Protein AF-A0A7J3VFV2-F1 (afdb_monomer_lite)

Sequence (130 aa):
MRLDYESQTREFDAVWEQRYQSPFILESWTDNDWSKGRTKYLTFLIKINDQSIKKQITVVQEKLAEYRCIDPFPLDYLHLTVKEIGLFLVEEKTAADDEITRAELGLLIDKAGKIIKQYESFEINLERLN

pLDDT: mean 85.11, std 11.83, range [36.91, 96.56]

Secondary structure (DSSP, 8-state):
-----S---HHHHHHHHGGGSPP---S-TTSSTTTTT---EEEEEEE---HHHHHHHHHHHHHHTTSTT--PPPTTT-EEEEEEEEEEE-SS--S-TTEE-HHHHHHHHHHHHHHHTTSPP-----TTT-

Radius of gyration: 18.9 Å; chains: 1; bounding box: 36×43×43 Å

Foldseek 3Di:
DPPPPPDDDPVNVVVVVCVPDDDDDDPDPCPDPLNVNFDAFDFDKAFDPDPQLLVVVVVVLVVVVVDPPRDDDDSRPDIGTPDGPSAGEDCDDPPDPRYDYPVRVVVVVVVVVVVVVVDDDDDDDDPPRD

Structure (mmCIF, N/CA/C/O backbone):
data_AF-A0A7J3VFV2-F1
#
_entry.id   AF-A0A7J3VFV2-F1
#
loop_
_atom_site.group_PDB
_atom_site.id
_atom_site.type_symbol
_atom_site.label_atom_id
_atom_site.label_alt_id
_atom_site.label_comp_id
_atom_site.label_asym_id
_atom_site.label_entity_id
_atom_site.label_seq_id
_atom_site.pdbx_PDB_ins_code
_atom_site.Cartn_x
_atom_site.Cartn_y
_atom_site.Cartn_z
_atom_site.occupancy
_atom_site.B_iso_or_equiv
_atom_site.auth_seq_id
_atom_site.auth_comp_id
_atom_site.auth_asym_id
_atom_site.auth_atom_id
_atom_site.pdbx_PDB_model_num
ATOM 1 N N . MET A 1 1 ? -12.135 5.656 -21.989 1.00 38.88 1 MET A N 1
ATOM 2 C CA . MET A 1 1 ? -12.210 4.211 -22.284 1.00 38.88 1 MET A CA 1
ATOM 3 C C . MET A 1 1 ? -13.118 3.604 -21.229 1.00 38.88 1 MET A C 1
ATOM 5 O O . MET A 1 1 ? -12.802 3.703 -20.052 1.00 38.88 1 MET A O 1
ATOM 9 N N . ARG A 1 2 ? -14.314 3.158 -21.620 1.00 36.91 2 ARG A N 1
ATOM 10 C CA . ARG A 1 2 ? -15.276 2.535 -20.704 1.00 36.91 2 ARG A CA 1
ATOM 11 C C . ARG A 1 2 ? -14.742 1.122 -20.468 1.00 36.91 2 ARG A C 1
ATOM 13 O O . ARG A 1 2 ? -14.647 0.372 -21.431 1.00 36.91 2 ARG A O 1
ATOM 20 N N . LEU A 1 3 ? -14.265 0.828 -19.260 1.00 41.97 3 LEU A N 1
ATOM 21 C CA . LEU A 1 3 ? -13.880 -0.535 -18.899 1.00 41.97 3 LEU A CA 1
ATOM 22 C C . LEU A 1 3 ? -15.168 -1.358 -18.932 1.00 41.97 3 LEU A C 1
ATOM 24 O O . LEU A 1 3 ? -16.089 -1.094 -18.160 1.00 41.97 3 LEU A O 1
ATOM 28 N N . ASP A 1 4 ? -15.270 -2.246 -19.911 1.00 48.19 4 ASP A N 1
ATOM 29 C CA . ASP A 1 4 ? -16.378 -3.180 -20.031 1.00 48.19 4 ASP A CA 1
ATOM 30 C C . ASP A 1 4 ? -16.141 -4.315 -19.031 1.00 48.19 4 ASP A C 1
ATOM 32 O O . ASP A 1 4 ? -15.411 -5.262 -19.303 1.00 48.19 4 ASP A O 1
ATOM 36 N N . TYR A 1 5 ? -16.688 -4.161 -17.825 1.00 49.41 5 TYR A N 1
ATOM 37 C CA . TYR A 1 5 ? -16.632 -5.187 -16.783 1.00 49.41 5 TYR A CA 1
ATOM 38 C C . TYR A 1 5 ? -17.595 -6.360 -17.055 1.00 49.41 5 TYR A C 1
ATOM 40 O O . TYR A 1 5 ? -17.589 -7.324 -16.291 1.00 49.41 5 TYR A O 1
ATOM 48 N N . GLU A 1 6 ? -18.431 -6.284 -18.100 1.00 55.16 6 GLU A N 1
ATOM 49 C CA . GLU A 1 6 ? -19.481 -7.269 -18.383 1.00 55.16 6 GLU A CA 1
ATOM 50 C C . GLU A 1 6 ? -19.033 -8.365 -19.366 1.00 55.16 6 GLU A C 1
ATOM 52 O O . GLU A 1 6 ? -19.632 -9.440 -19.378 1.00 55.16 6 GLU A O 1
ATOM 57 N N . SER A 1 7 ? -17.951 -8.166 -20.131 1.00 56.84 7 SER A N 1
ATOM 58 C CA . SER A 1 7 ? -17.367 -9.214 -20.981 1.00 56.84 7 SER A CA 1
ATOM 59 C C . SER A 1 7 ? -16.160 -9.892 -20.316 1.00 56.84 7 SER A C 1
ATOM 61 O O . SER A 1 7 ? -15.001 -9.543 -20.536 1.00 56.84 7 SER A O 1
ATOM 63 N N . GLN A 1 8 ? -16.422 -10.908 -19.489 1.00 61.41 8 GLN A N 1
ATOM 64 C CA . GLN A 1 8 ? -15.364 -11.801 -19.001 1.00 61.41 8 GLN A CA 1
ATOM 65 C C . GLN A 1 8 ? -14.925 -12.753 -20.124 1.00 61.41 8 GLN A C 1
ATOM 67 O O . GLN A 1 8 ? -15.743 -13.289 -20.875 1.00 61.41 8 GLN A O 1
ATOM 72 N N . THR A 1 9 ? -13.613 -12.925 -20.294 1.00 77.81 9 THR A N 1
ATOM 73 C CA . THR A 1 9 ? -13.059 -13.879 -21.261 1.00 77.81 9 THR A CA 1
ATOM 74 C C . THR A 1 9 ? -13.082 -15.287 -20.667 1.00 77.81 9 THR A C 1
ATOM 76 O O . THR A 1 9 ? -12.953 -15.461 -19.459 1.00 77.81 9 THR A O 1
ATOM 79 N N . ARG A 1 10 ? -13.153 -16.325 -21.513 1.00 78.69 10 ARG A N 1
ATOM 80 C CA . ARG A 1 10 ? -13.068 -17.724 -21.040 1.00 78.69 10 ARG A CA 1
ATOM 81 C C . ARG A 1 10 ? -11.781 -18.017 -20.262 1.00 78.69 10 ARG A C 1
ATOM 83 O O . ARG A 1 10 ? -11.777 -18.881 -19.394 1.00 78.69 10 ARG A O 1
ATOM 90 N N . GLU A 1 11 ? -10.693 -17.321 -20.590 1.00 76.06 11 GLU A N 1
ATOM 91 C CA . GLU A 1 11 ? -9.426 -17.407 -19.857 1.00 76.06 11 GLU A CA 1
ATOM 92 C C . GLU A 1 11 ? -9.570 -16.860 -18.433 1.00 76.06 11 GLU A C 1
ATOM 94 O O . GLU A 1 11 ? -9.086 -17.483 -17.490 1.00 76.06 11 GLU A O 1
ATOM 99 N N . PHE A 1 12 ? -10.283 -15.741 -18.261 1.00 76.94 12 PHE A N 1
ATOM 100 C CA . PHE A 1 12 ? -10.587 -15.195 -16.943 1.00 76.94 12 PHE A CA 1
ATOM 101 C C . PHE A 1 12 ? -11.462 -16.150 -16.127 1.00 76.94 12 PHE A C 1
ATOM 103 O O . PHE A 1 12 ? -11.116 -16.428 -14.982 1.00 76.94 12 PHE A O 1
ATOM 110 N N . ASP A 1 13 ? -12.530 -16.700 -16.714 1.00 80.88 13 ASP A N 1
ATOM 111 C CA . ASP A 1 13 ? -13.415 -17.659 -16.035 1.00 80.88 13 ASP A CA 1
ATOM 112 C C . ASP A 1 13 ? -12.642 -18.902 -15.576 1.00 80.88 13 ASP A C 1
ATOM 114 O O . ASP A 1 13 ? -12.757 -19.333 -14.430 1.00 80.88 13 ASP A O 1
ATOM 118 N N . ALA A 1 14 ? -11.784 -19.449 -16.443 1.00 81.12 14 ALA A N 1
ATOM 119 C CA . ALA A 1 14 ? -10.966 -20.613 -16.116 1.00 81.12 14 ALA A CA 1
ATOM 120 C C . ALA A 1 14 ? -9.998 -20.347 -14.949 1.00 81.12 14 ALA A C 1
ATOM 122 O O . ALA A 1 14 ? -9.796 -21.226 -14.112 1.00 81.12 14 ALA A O 1
ATOM 123 N N . VAL A 1 15 ? -9.416 -19.144 -14.868 1.00 78.56 15 VAL A N 1
ATOM 124 C CA . VAL A 1 15 ? -8.598 -18.715 -13.720 1.00 78.56 15 VAL A CA 1
ATOM 125 C C . VAL A 1 15 ? -9.471 -18.462 -12.488 1.00 78.56 15 VAL A C 1
ATOM 1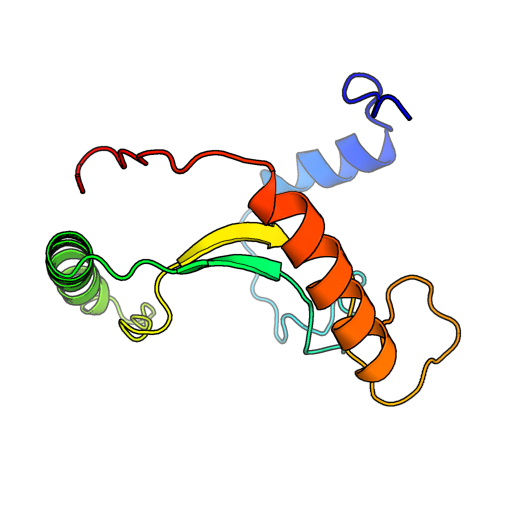27 O O . VAL A 1 15 ? -9.068 -18.775 -11.368 1.00 78.56 15 VAL A O 1
ATOM 130 N N . TRP A 1 16 ? -10.674 -17.914 -12.665 1.00 78.62 16 TRP A N 1
ATOM 131 C CA . TRP A 1 16 ? -11.598 -17.623 -11.573 1.00 78.62 16 TRP A CA 1
ATOM 132 C C . TRP A 1 16 ? -12.044 -18.897 -10.849 1.00 78.62 16 TRP A C 1
ATOM 134 O O . TRP A 1 16 ? -11.998 -18.938 -9.620 1.00 78.62 16 TRP A O 1
ATOM 144 N N . GLU A 1 17 ? -12.360 -19.962 -11.586 1.00 83.06 17 GLU A N 1
ATOM 145 C CA . GLU A 1 17 ? -12.728 -21.273 -11.031 1.00 83.06 17 GLU A CA 1
ATOM 146 C C . GLU A 1 17 ? -11.616 -21.905 -10.171 1.00 83.06 17 GLU A C 1
ATOM 148 O O . GLU A 1 17 ? -11.889 -22.650 -9.226 1.00 83.06 17 GLU A O 1
ATOM 153 N N . GLN A 1 18 ? -10.346 -21.568 -10.422 1.00 77.38 18 GLN A N 1
ATOM 154 C CA . GLN A 1 18 ? -9.231 -22.049 -9.597 1.00 77.38 18 GLN A CA 1
ATOM 155 C C . GLN A 1 18 ? -9.242 -21.459 -8.180 1.00 77.38 18 GLN A C 1
ATOM 157 O O . GLN A 1 18 ? -8.636 -22.041 -7.281 1.00 77.38 18 GLN A O 1
ATOM 162 N N . ARG A 1 19 ? -9.966 -20.357 -7.930 1.00 75.12 19 ARG A N 1
ATOM 163 C CA . ARG A 1 19 ? -10.091 -19.776 -6.580 1.00 75.12 19 ARG A CA 1
ATOM 164 C C . ARG A 1 19 ? -10.844 -20.672 -5.595 1.00 75.12 19 ARG A C 1
ATOM 166 O O . ARG A 1 19 ? -10.713 -20.463 -4.393 1.00 75.12 19 ARG A O 1
ATOM 173 N N . TYR A 1 20 ? -11.613 -21.649 -6.078 1.00 80.94 20 TYR A N 1
ATOM 174 C CA . TYR A 1 20 ? -12.316 -22.618 -5.230 1.00 80.94 20 TYR A CA 1
ATOM 175 C C . TYR A 1 20 ? -11.448 -23.812 -4.812 1.00 80.94 20 TYR A C 1
ATOM 177 O O . TYR A 1 20 ? -11.907 -24.669 -4.057 1.00 80.94 20 TYR A O 1
ATOM 185 N N . GLN A 1 21 ? -10.208 -23.895 -5.299 1.00 80.62 21 GLN A N 1
ATOM 186 C CA . GLN A 1 21 ? -9.278 -24.948 -4.906 1.00 80.62 21 GLN A CA 1
ATOM 187 C C . GLN A 1 21 ? -8.712 -24.697 -3.505 1.00 80.62 21 GLN A C 1
ATOM 189 O O . GLN A 1 21 ? -8.642 -23.563 -3.026 1.00 80.62 21 GLN A O 1
ATOM 194 N N . SER A 1 22 ? -8.279 -25.774 -2.846 1.00 79.31 22 SER A N 1
ATOM 195 C CA . SER A 1 22 ? -7.578 -25.676 -1.565 1.00 79.31 22 SER A CA 1
ATOM 196 C C . SER A 1 22 ? -6.329 -24.792 -1.691 1.00 79.31 22 SER A C 1
ATOM 198 O O . SER A 1 22 ? -5.632 -24.877 -2.707 1.00 79.31 22 SER A O 1
ATOM 200 N N . PRO A 1 23 ? -5.992 -23.991 -0.661 1.00 74.00 23 PRO A N 1
ATOM 201 C CA . PRO A 1 23 ? -4.750 -23.229 -0.651 1.00 74.00 23 PRO A CA 1
ATOM 202 C C . PRO A 1 23 ? -3.548 -24.156 -0.848 1.00 74.00 23 PRO A C 1
ATOM 204 O O . PRO A 1 23 ? -3.466 -25.216 -0.224 1.00 74.00 23 PRO A O 1
ATOM 207 N N . PHE A 1 24 ? -2.604 -23.742 -1.685 1.00 72.94 24 PHE A N 1
ATOM 208 C CA . PHE A 1 24 ? -1.321 -24.413 -1.857 1.00 72.94 24 PHE A CA 1
ATOM 209 C C . PHE A 1 24 ? -0.197 -23.518 -1.337 1.00 72.94 24 PHE A C 1
ATOM 211 O O . PHE A 1 24 ? -0.309 -22.291 -1.314 1.00 72.94 24 PHE A O 1
ATOM 218 N N . ILE A 1 25 ? 0.883 -24.143 -0.874 1.00 74.12 25 ILE A N 1
ATOM 219 C CA . ILE A 1 25 ? 2.049 -23.431 -0.355 1.00 74.12 25 ILE A CA 1
ATOM 220 C C . ILE A 1 25 ? 2.936 -23.066 -1.544 1.00 74.12 25 ILE A C 1
ATOM 222 O O . ILE A 1 25 ? 3.367 -23.945 -2.288 1.00 74.12 25 ILE A O 1
ATOM 226 N N . LEU A 1 26 ? 3.198 -21.773 -1.716 1.00 69.62 26 LEU A N 1
ATOM 227 C CA . LEU A 1 26 ? 4.221 -21.274 -2.630 1.00 69.62 26 LEU A CA 1
ATOM 228 C C . LEU A 1 26 ? 5.562 -21.208 -1.893 1.00 69.62 26 LEU A C 1
ATOM 230 O O . LEU A 1 26 ? 5.614 -20.710 -0.769 1.00 69.62 26 LEU A O 1
ATOM 234 N N . GLU A 1 27 ? 6.642 -21.669 -2.530 1.00 75.50 27 GLU A N 1
ATOM 235 C CA . GLU A 1 27 ? 8.004 -21.484 -2.001 1.00 75.50 27 GLU A CA 1
ATOM 236 C C . GLU A 1 27 ? 8.406 -20.003 -2.014 1.00 75.50 27 GLU A C 1
ATOM 238 O O . GLU A 1 27 ? 9.031 -19.514 -1.075 1.00 75.50 27 GLU A O 1
ATOM 243 N N . SER A 1 28 ? 7.982 -19.271 -3.050 1.00 78.44 28 SER A N 1
ATOM 244 C CA . SER A 1 28 ? 8.164 -17.830 -3.166 1.00 78.44 28 SER A CA 1
ATOM 245 C C . SER A 1 28 ? 6.963 -17.173 -3.838 1.00 78.44 28 SER A C 1
ATOM 247 O O . SER A 1 28 ? 6.436 -17.652 -4.842 1.00 78.44 28 SER A O 1
ATOM 249 N N . TRP A 1 29 ? 6.548 -16.020 -3.315 1.00 74.88 29 TRP A N 1
ATOM 250 C CA . TRP A 1 29 ? 5.513 -15.193 -3.938 1.00 74.88 29 TRP A CA 1
ATOM 251 C C . TRP A 1 29 ? 6.018 -14.468 -5.200 1.00 74.88 29 TRP A C 1
ATOM 253 O O . TRP A 1 29 ? 5.218 -13.954 -5.980 1.00 74.88 29 TRP A O 1
ATOM 263 N N . THR A 1 30 ? 7.335 -14.411 -5.416 1.00 79.69 30 THR A N 1
ATOM 264 C CA . THR A 1 30 ? 7.948 -13.763 -6.588 1.00 79.69 30 THR A CA 1
ATOM 265 C C . THR A 1 30 ? 8.068 -14.695 -7.787 1.00 79.69 30 THR A C 1
ATOM 267 O O . THR A 1 30 ? 8.358 -14.239 -8.890 1.00 79.69 30 THR A O 1
ATOM 270 N N . ASP A 1 31 ? 7.845 -15.991 -7.583 1.00 79.25 31 ASP A N 1
ATOM 271 C CA . ASP A 1 31 ? 8.119 -17.025 -8.583 1.00 79.25 31 ASP A CA 1
ATOM 272 C C . ASP A 1 31 ? 6.837 -17.410 -9.333 1.00 79.25 31 ASP A C 1
ATOM 274 O O . ASP A 1 31 ? 6.622 -18.563 -9.695 1.00 79.25 31 ASP A O 1
ATOM 278 N N . ASN A 1 32 ? 5.957 -16.428 -9.546 1.00 77.44 32 ASN A N 1
ATOM 279 C CA . ASN A 1 32 ? 4.752 -16.584 -10.348 1.00 77.44 32 ASN A CA 1
ATOM 280 C C . ASN A 1 32 ? 4.826 -15.738 -11.627 1.00 77.44 32 ASN A C 1
ATOM 282 O O . ASN A 1 32 ? 5.608 -14.789 -11.728 1.00 77.44 32 ASN A O 1
ATOM 286 N N . ASP A 1 33 ? 3.979 -16.075 -12.599 1.00 75.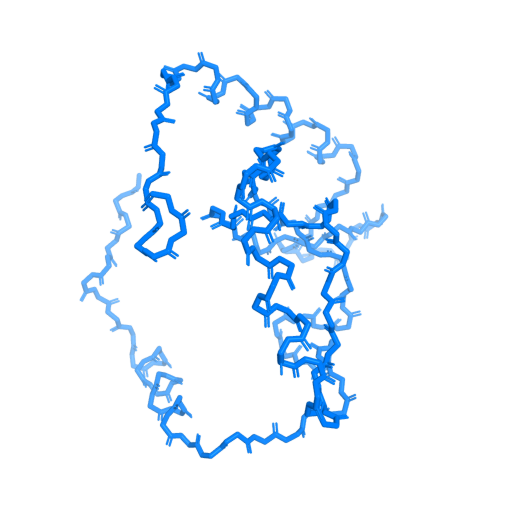12 33 ASP A N 1
ATOM 287 C CA . ASP A 1 33 ? 3.960 -15.431 -13.919 1.00 75.12 33 ASP A CA 1
ATOM 288 C C . ASP A 1 33 ? 3.656 -13.929 -13.869 1.00 75.12 33 ASP A C 1
ATOM 290 O O . ASP A 1 33 ? 4.034 -13.188 -14.780 1.00 75.12 33 ASP A O 1
ATOM 294 N N . TRP A 1 34 ? 2.978 -13.472 -12.814 1.00 75.44 34 TRP A N 1
ATOM 295 C CA . TRP A 1 34 ? 2.658 -12.063 -12.625 1.00 75.44 34 TRP A CA 1
ATOM 296 C C . TRP A 1 34 ? 3.865 -11.269 -12.115 1.00 75.44 34 TRP A C 1
ATOM 298 O O . TRP A 1 34 ? 4.159 -10.201 -12.648 1.00 75.44 34 TRP A O 1
ATOM 308 N N . SER A 1 35 ? 4.591 -11.780 -11.119 1.00 79.56 35 SER A N 1
ATOM 309 C CA . SER A 1 35 ? 5.720 -11.074 -10.510 1.00 79.56 35 SER A CA 1
ATOM 310 C C . SER A 1 35 ? 7.038 -11.269 -11.261 1.00 79.56 35 SER A C 1
ATOM 312 O O . SER A 1 35 ? 7.851 -10.347 -11.265 1.00 79.56 35 SER A O 1
ATOM 314 N N . LYS A 1 36 ? 7.263 -12.403 -11.944 1.00 81.56 36 LYS A N 1
ATOM 315 C CA . LYS A 1 36 ? 8.482 -12.689 -12.739 1.00 81.56 36 LYS A CA 1
ATOM 316 C C . LYS A 1 36 ? 9.788 -12.371 -11.989 1.00 81.56 36 LYS A C 1
ATOM 318 O O . LYS A 1 36 ? 10.706 -11.765 -12.540 1.00 81.56 36 LYS A O 1
ATOM 323 N N . GLY A 1 37 ? 9.851 -12.708 -10.703 1.00 82.81 37 GLY A N 1
ATOM 324 C CA . GLY A 1 37 ? 10.997 -12.437 -9.829 1.00 82.81 37 GLY A CA 1
ATOM 325 C C . GLY A 1 37 ? 11.101 -10.992 -9.319 1.00 82.81 37 GLY A C 1
ATOM 326 O O . GLY A 1 37 ? 12.017 -10.669 -8.562 1.00 82.81 37 GLY A O 1
ATOM 327 N N . ARG A 1 38 ? 10.184 -10.096 -9.699 1.00 84.06 38 ARG A N 1
ATOM 328 C CA . ARG A 1 38 ? 10.203 -8.685 -9.295 1.00 84.06 38 ARG A CA 1
ATOM 329 C C . ARG A 1 38 ? 9.574 -8.514 -7.918 1.00 84.06 38 ARG A C 1
ATOM 331 O O . ARG A 1 38 ? 8.482 -8.997 -7.636 1.00 84.06 38 ARG A O 1
ATOM 338 N N . THR A 1 39 ? 10.265 -7.768 -7.063 1.00 83.12 39 THR A N 1
ATOM 339 C CA . THR A 1 39 ? 9.945 -7.681 -5.628 1.00 83.12 39 THR A CA 1
ATOM 340 C C . THR A 1 39 ? 9.296 -6.366 -5.212 1.00 83.12 39 THR A C 1
ATOM 342 O O . THR A 1 39 ? 8.827 -6.238 -4.083 1.00 83.12 39 THR A O 1
ATOM 345 N N . LYS A 1 40 ? 9.275 -5.366 -6.101 1.00 87.38 40 LYS A N 1
ATOM 346 C CA . LYS A 1 40 ? 8.778 -4.018 -5.808 1.00 87.38 40 LYS A CA 1
ATOM 347 C C . LYS A 1 40 ? 7.699 -3.649 -6.801 1.00 87.38 40 LYS A C 1
ATOM 349 O O . LYS A 1 40 ? 8.014 -3.317 -7.937 1.00 87.38 40 LYS A O 1
ATOM 354 N N . TYR A 1 41 ? 6.452 -3.670 -6.359 1.00 88.25 41 TYR A N 1
ATOM 355 C CA . TYR A 1 41 ? 5.326 -3.139 -7.113 1.00 88.25 41 TYR A CA 1
ATOM 356 C C . TYR A 1 41 ? 4.792 -1.877 -6.442 1.00 88.25 41 TYR A C 1
ATOM 358 O O . TYR A 1 41 ? 5.137 -1.552 -5.302 1.00 88.25 41 TYR A O 1
ATOM 366 N N . LEU A 1 42 ? 3.987 -1.131 -7.184 1.00 89.88 42 LEU A N 1
ATOM 367 C CA . LEU A 1 42 ? 3.409 0.118 -6.719 1.00 89.88 42 LEU A CA 1
ATOM 368 C C . LEU A 1 42 ? 1.932 -0.054 -6.354 1.00 89.88 42 LEU A C 1
ATOM 370 O O . LEU A 1 42 ? 1.179 -0.770 -7.021 1.00 89.88 42 LEU A O 1
ATOM 374 N N . THR A 1 43 ? 1.518 0.687 -5.329 1.00 91.94 43 THR A N 1
ATOM 375 C CA . THR A 1 43 ? 0.153 0.683 -4.798 1.00 91.94 43 THR A CA 1
ATOM 376 C C . THR A 1 43 ? -0.246 2.090 -4.370 1.00 91.94 43 THR A C 1
ATOM 378 O O . THR A 1 43 ? 0.537 2.809 -3.748 1.00 91.94 43 THR A O 1
ATOM 381 N N . PHE A 1 44 ? -1.484 2.478 -4.671 1.00 92.25 44 PHE A N 1
ATOM 382 C CA . PHE A 1 44 ? -2.149 3.619 -4.053 1.00 92.25 44 PHE A CA 1
ATOM 383 C C . PHE A 1 44 ? -2.796 3.185 -2.745 1.00 92.25 44 PHE A C 1
ATOM 385 O O . PHE A 1 44 ? -3.588 2.240 -2.722 1.00 92.25 44 PHE A O 1
ATOM 392 N N . LEU A 1 45 ? -2.474 3.894 -1.669 1.00 94.94 45 LEU A N 1
ATOM 393 C CA . LEU A 1 45 ? -2.936 3.583 -0.324 1.00 94.94 45 LEU A CA 1
ATOM 394 C C . LEU A 1 45 ? -3.389 4.838 0.421 1.00 94.94 45 LEU A C 1
ATOM 396 O O . LEU A 1 45 ? -2.891 5.937 0.171 1.00 94.94 45 LEU A O 1
ATOM 400 N N . ILE A 1 46 ? -4.307 4.652 1.365 1.00 93.62 46 ILE A N 1
ATOM 401 C CA . ILE A 1 46 ? -4.697 5.657 2.356 1.00 93.62 46 ILE A CA 1
ATOM 402 C C . ILE A 1 46 ? -4.080 5.233 3.683 1.00 93.62 46 ILE A C 1
ATOM 404 O O . ILE A 1 46 ? -4.404 4.171 4.215 1.00 93.62 46 ILE A O 1
ATOM 408 N N . LYS A 1 47 ? -3.170 6.048 4.219 1.00 94.44 47 LYS A N 1
ATOM 409 C CA . LYS A 1 47 ? -2.553 5.772 5.520 1.00 94.44 47 LYS A CA 1
ATOM 410 C C . LYS A 1 47 ? -3.571 5.960 6.637 1.00 94.44 47 LYS A C 1
ATOM 412 O O . LYS A 1 47 ? -4.221 7.001 6.708 1.00 94.44 47 LYS A O 1
ATOM 417 N N . 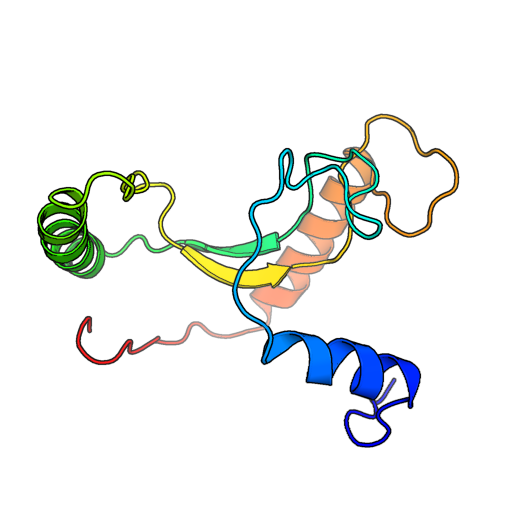ILE A 1 48 ? -3.643 4.995 7.549 1.00 94.31 48 ILE A N 1
ATOM 418 C CA . ILE A 1 48 ? -4.443 5.132 8.764 1.00 94.31 48 ILE A CA 1
ATOM 419 C C . ILE A 1 48 ? -3.576 5.861 9.789 1.00 94.31 48 ILE A C 1
ATOM 421 O O . ILE A 1 48 ? -2.588 5.317 10.275 1.00 94.31 48 ILE A O 1
ATOM 425 N N . ASN A 1 49 ? -3.926 7.107 10.109 1.00 93.38 49 ASN A N 1
ATOM 426 C CA . ASN A 1 49 ? -3.236 7.905 11.133 1.00 93.38 49 ASN A CA 1
ATOM 427 C C . ASN A 1 49 ? -4.038 8.032 12.436 1.00 93.38 49 ASN A C 1
ATOM 429 O O . ASN A 1 49 ? -3.479 8.445 13.455 1.00 93.38 49 ASN A O 1
ATOM 433 N N . ASP A 1 50 ? -5.315 7.649 12.413 1.00 93.06 50 ASP A N 1
ATOM 434 C CA . ASP A 1 50 ? -6.206 7.706 13.565 1.00 93.06 50 ASP A CA 1
ATOM 435 C C . ASP A 1 50 ? -5.745 6.741 14.670 1.00 93.06 50 ASP A C 1
ATOM 437 O O . ASP A 1 50 ? -5.669 5.526 14.476 1.00 93.06 50 ASP A O 1
ATOM 441 N N . GLN A 1 51 ? -5.421 7.286 15.844 1.00 93.44 51 GLN A N 1
ATOM 442 C CA . GLN A 1 51 ? -4.902 6.503 16.967 1.00 93.44 51 GLN A CA 1
ATOM 443 C C . GLN A 1 51 ? -5.964 5.606 17.608 1.00 93.44 51 GLN A C 1
ATOM 445 O O . GLN A 1 51 ? -5.626 4.548 18.139 1.00 93.44 51 GLN A O 1
ATOM 450 N N . SER A 1 52 ? -7.238 6.004 17.560 1.00 91.94 52 SER A N 1
ATOM 451 C CA . SER A 1 52 ? -8.335 5.206 18.104 1.00 91.94 52 SER A CA 1
ATOM 452 C C . SER A 1 52 ? -8.527 3.930 17.286 1.00 91.94 52 SER A C 1
ATOM 454 O O . SER A 1 52 ? -8.598 2.845 17.866 1.00 91.94 52 SER A O 1
ATOM 456 N N . ILE A 1 53 ? -8.464 4.037 15.955 1.00 92.12 53 ILE A N 1
ATOM 457 C CA . ILE A 1 53 ? -8.518 2.890 15.042 1.00 92.12 53 ILE A CA 1
ATOM 458 C C . ILE A 1 53 ? -7.296 1.994 15.251 1.00 92.12 53 ILE A C 1
ATOM 460 O O . ILE A 1 53 ? -7.446 0.785 15.427 1.00 92.12 53 ILE A O 1
ATOM 464 N N . LYS A 1 54 ? -6.084 2.572 15.301 1.00 94.06 54 LYS A N 1
ATOM 465 C CA . LYS A 1 54 ? -4.853 1.796 15.541 1.00 94.06 54 LYS A CA 1
ATOM 466 C C . LYS A 1 54 ? -4.938 0.986 16.828 1.00 94.06 54 LYS A C 1
ATOM 468 O O . LYS A 1 54 ? -4.640 -0.201 16.803 1.00 94.06 54 LYS A O 1
ATOM 473 N N . LYS A 1 55 ? -5.410 1.594 17.920 1.00 92.75 55 LYS A N 1
ATOM 474 C CA . LYS A 1 55 ? -5.576 0.917 19.210 1.00 92.75 55 LYS A CA 1
ATOM 475 C C . LYS A 1 55 ? -6.536 -0.271 19.122 1.00 92.75 55 LYS A C 1
ATOM 477 O O . LYS A 1 55 ? -6.257 -1.315 19.704 1.00 92.75 55 LYS A O 1
ATOM 482 N N . GLN A 1 56 ? -7.653 -0.131 18.409 1.00 92.62 56 GLN A N 1
ATOM 483 C CA . GLN A 1 56 ? -8.590 -1.241 18.225 1.00 92.62 56 GLN A CA 1
ATOM 484 C C . GLN A 1 56 ? -7.981 -2.375 17.393 1.00 92.62 56 GLN A C 1
ATOM 486 O O . GLN A 1 56 ? -8.097 -3.539 17.772 1.00 92.62 56 GLN A O 1
ATOM 491 N N . ILE A 1 57 ? -7.270 -2.039 16.312 1.00 93.19 57 ILE A N 1
ATOM 492 C CA . ILE A 1 57 ? -6.549 -3.020 15.491 1.00 93.19 57 ILE A CA 1
ATOM 493 C C . ILE A 1 57 ? -5.493 -3.755 16.323 1.00 93.19 57 ILE A C 1
ATOM 495 O O . ILE A 1 57 ? -5.395 -4.973 16.210 1.00 93.19 57 ILE A O 1
ATOM 499 N N . THR A 1 58 ? -4.755 -3.059 17.196 1.00 93.44 58 THR A N 1
ATOM 500 C CA . THR A 1 58 ? -3.766 -3.682 18.092 1.00 93.44 58 THR A CA 1
ATOM 501 C C . THR A 1 58 ? -4.394 -4.773 18.957 1.00 93.44 58 THR A C 1
ATOM 503 O O . THR 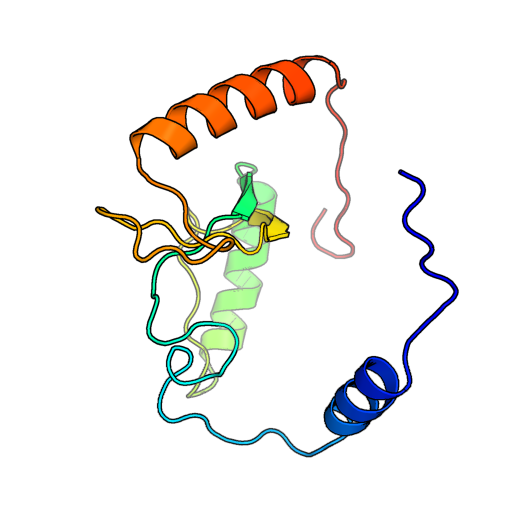A 1 58 ? -3.868 -5.877 19.004 1.00 93.44 58 THR A O 1
ATOM 506 N N . VAL A 1 59 ? -5.559 -4.518 19.563 1.00 93.12 59 VAL A N 1
ATOM 507 C CA . VAL A 1 59 ? -6.260 -5.525 20.384 1.00 93.12 59 VAL A CA 1
ATOM 508 C C . VAL A 1 59 ? -6.616 -6.774 19.567 1.00 93.12 59 VAL A C 1
ATOM 510 O O . VAL A 1 59 ? -6.553 -7.893 20.076 1.00 93.12 59 VAL A O 1
ATOM 513 N N . VAL A 1 60 ? -7.004 -6.603 18.300 1.00 91.69 60 VAL A N 1
ATOM 514 C CA . VAL A 1 60 ? -7.296 -7.729 17.400 1.00 91.69 60 VAL A CA 1
ATOM 515 C C . VAL A 1 60 ? -6.011 -8.469 17.021 1.00 91.69 60 VAL A C 1
ATOM 517 O O . VAL A 1 60 ? -5.975 -9.696 17.094 1.00 91.69 60 VAL A O 1
ATOM 520 N N . GLN A 1 61 ? -4.955 -7.738 16.657 1.00 93.38 61 GLN A N 1
ATOM 521 C CA . GLN A 1 61 ? -3.648 -8.296 16.311 1.00 93.38 61 GLN A CA 1
ATOM 522 C C . GLN A 1 61 ? -3.050 -9.117 17.457 1.00 93.38 61 GLN A C 1
ATOM 524 O O . GLN A 1 61 ? -2.585 -10.223 17.210 1.00 93.38 61 GLN A O 1
ATOM 529 N N . GLU A 1 62 ? -3.108 -8.626 18.697 1.00 93.12 62 GLU A N 1
ATOM 530 C CA . GLU A 1 62 ? -2.592 -9.327 19.882 1.00 93.12 62 GLU A CA 1
ATOM 531 C C . GLU A 1 62 ? -3.285 -10.677 20.097 1.00 93.12 62 GLU A C 1
ATOM 533 O O . GLU A 1 62 ? -2.615 -11.682 20.314 1.00 93.12 62 GLU A O 1
ATOM 538 N N . LYS A 1 63 ? -4.615 -10.732 19.954 1.00 93.06 63 LYS A N 1
ATOM 539 C CA . LYS A 1 63 ? -5.373 -11.991 20.065 1.00 93.06 63 LYS A CA 1
ATOM 540 C C . LYS A 1 63 ? -5.054 -12.971 18.941 1.00 93.06 63 LYS A C 1
ATOM 542 O O . LYS A 1 63 ? -5.054 -14.179 19.147 1.00 93.06 63 LYS A O 1
ATOM 547 N N . LEU A 1 64 ? -4.828 -12.466 17.730 1.00 92.19 64 LEU A N 1
ATOM 548 C CA . LEU A 1 64 ? -4.478 -13.305 16.587 1.00 92.19 64 LEU A CA 1
ATOM 549 C C . LEU A 1 64 ? -3.014 -13.769 16.636 1.00 92.19 64 LEU A C 1
ATOM 551 O O . LEU A 1 64 ? -2.703 -14.849 16.145 1.00 92.19 64 LEU A O 1
ATOM 555 N N . ALA A 1 65 ? -2.120 -13.015 17.272 1.00 92.56 65 ALA A N 1
ATOM 556 C CA . ALA A 1 65 ? -0.720 -13.400 17.447 1.00 92.56 65 ALA A CA 1
ATOM 557 C C . ALA A 1 65 ? -0.536 -14.662 18.315 1.00 92.56 65 ALA A C 1
ATOM 559 O O . ALA A 1 65 ? 0.536 -15.260 18.314 1.00 92.56 65 ALA A O 1
ATOM 560 N N . GLU A 1 66 ? -1.576 -15.105 19.031 1.00 93.25 66 GLU A N 1
ATOM 561 C CA . GLU A 1 66 ? -1.575 -16.375 19.769 1.00 93.25 66 GLU A CA 1
ATOM 562 C C . GLU A 1 66 ? -1.479 -17.608 18.840 1.00 93.25 66 GLU A C 1
ATOM 564 O O . GLU A 1 66 ? -1.096 -18.694 19.282 1.00 93.25 66 GLU A O 1
ATOM 569 N N . TYR A 1 67 ? -1.786 -17.467 17.543 1.00 93.00 67 TYR A N 1
ATOM 570 C CA . TYR A 1 67 ? -1.685 -18.547 16.558 1.00 93.00 67 TYR A CA 1
ATOM 571 C C . TYR A 1 67 ? -0.295 -18.583 15.896 1.00 93.00 67 TYR A C 1
ATOM 573 O O . TYR A 1 67 ? 0.193 -17.581 15.384 1.00 93.00 67 TYR A O 1
ATOM 581 N N . ARG A 1 68 ? 0.311 -19.781 15.805 1.00 80.00 68 ARG A N 1
ATOM 582 C CA . ARG A 1 68 ? 1.709 -20.044 15.371 1.00 80.00 68 ARG A CA 1
ATOM 583 C C . ARG A 1 68 ? 2.135 -19.458 14.008 1.00 80.00 68 ARG A C 1
ATOM 585 O O . ARG A 1 68 ? 3.328 -19.423 13.725 1.00 80.00 68 ARG A O 1
ATOM 592 N N . CYS A 1 69 ? 1.200 -19.026 13.167 1.00 84.06 69 CYS A N 1
ATOM 593 C CA . CYS A 1 69 ? 1.469 -18.555 11.805 1.00 84.06 69 CYS A CA 1
ATOM 594 C C . CYS A 1 69 ? 0.968 -17.128 11.539 1.00 84.06 69 CYS A C 1
ATOM 596 O O . CYS A 1 69 ? 0.852 -16.739 10.380 1.00 84.06 69 CYS A O 1
ATOM 598 N N . ILE A 1 70 ? 0.627 -16.371 12.583 1.00 87.00 70 ILE A N 1
ATOM 599 C CA . ILE A 1 70 ? 0.189 -14.984 12.442 1.00 87.00 70 ILE A CA 1
ATOM 600 C C . ILE A 1 70 ? 1.300 -14.067 12.941 1.00 87.00 70 ILE A C 1
ATOM 602 O O . ILE A 1 70 ? 1.682 -14.130 14.105 1.00 87.00 70 ILE A O 1
ATOM 606 N N . ASP A 1 71 ? 1.783 -13.203 12.051 1.00 87.94 71 ASP A N 1
ATOM 607 C CA . ASP A 1 71 ? 2.768 -12.167 12.356 1.00 87.94 71 ASP A CA 1
ATOM 608 C C . ASP A 1 71 ? 2.117 -10.781 12.191 1.00 87.94 71 ASP A C 1
ATOM 610 O O . ASP A 1 71 ? 1.788 -10.383 11.066 1.00 87.94 71 ASP A O 1
ATOM 614 N N . PRO A 1 72 ? 1.815 -10.064 13.289 1.00 91.44 72 PRO A N 1
ATOM 615 C CA . PRO A 1 72 ? 1.196 -8.748 13.222 1.00 91.44 72 PRO A CA 1
ATOM 616 C C . PRO A 1 72 ? 2.062 -7.702 12.519 1.00 91.44 72 PRO A C 1
ATOM 618 O O . PRO A 1 72 ? 3.229 -7.499 12.846 1.00 91.44 72 PRO A O 1
ATOM 621 N N . PHE A 1 73 ? 1.452 -6.937 11.613 1.00 91.62 73 PHE A N 1
ATOM 622 C CA . PHE A 1 73 ? 2.139 -5.814 10.984 1.00 91.62 73 PHE A CA 1
ATOM 623 C C . PHE A 1 73 ? 2.323 -4.622 11.940 1.00 91.62 73 PHE A C 1
ATOM 625 O O . PHE A 1 73 ? 1.407 -4.317 12.713 1.00 91.62 73 PHE A O 1
ATOM 632 N N . PRO A 1 74 ? 3.439 -3.877 11.816 1.00 93.25 74 PRO A N 1
ATOM 633 C CA . PRO A 1 74 ? 3.659 -2.616 12.521 1.00 93.25 74 PRO A CA 1
ATOM 634 C C . PRO A 1 74 ? 2.527 -1.592 12.337 1.00 93.25 74 PRO A C 1
ATOM 636 O O . PRO A 1 74 ? 1.906 -1.493 11.278 1.00 93.25 74 PRO A O 1
ATOM 639 N N . LEU A 1 75 ? 2.273 -0.759 13.351 1.00 92.69 75 LEU A N 1
ATOM 640 C CA . LEU A 1 75 ? 1.168 0.214 13.316 1.00 92.69 75 LEU A CA 1
ATOM 641 C C . LEU A 1 75 ? 1.358 1.353 12.303 1.00 92.69 75 LEU A C 1
ATOM 643 O O . LEU A 1 75 ? 0.392 2.021 11.924 1.00 92.69 75 LEU A O 1
ATOM 647 N N . ASP A 1 76 ? 2.591 1.630 11.895 1.00 93.12 76 ASP A N 1
ATOM 648 C CA . ASP A 1 76 ? 2.928 2.575 10.827 1.00 93.12 76 ASP A CA 1
ATOM 649 C C . ASP A 1 76 ? 2.742 1.976 9.424 1.00 93.12 76 ASP A C 1
ATOM 651 O O . ASP A 1 76 ? 2.626 2.727 8.454 1.00 93.12 76 ASP A O 1
ATOM 655 N N . TYR A 1 77 ? 2.626 0.648 9.328 1.00 94.06 77 TYR A N 1
ATOM 656 C CA . TYR A 1 77 ? 2.284 -0.061 8.100 1.00 94.06 77 TYR A CA 1
ATOM 657 C C . TYR A 1 77 ? 0.778 -0.038 7.798 1.00 94.06 77 TYR A C 1
ATOM 659 O O . TYR A 1 77 ? 0.388 -0.246 6.654 1.00 94.06 77 TYR A O 1
ATOM 667 N N . LEU A 1 78 ? -0.090 0.231 8.779 1.00 93.56 78 LEU A N 1
ATOM 668 C CA . LEU A 1 78 ? -1.546 0.151 8.604 1.00 93.56 78 LEU A CA 1
ATOM 669 C C . LEU A 1 78 ? -2.080 1.151 7.562 1.00 93.56 78 LEU A C 1
ATOM 671 O O . LEU A 1 78 ? -1.892 2.369 7.662 1.00 93.56 78 LEU A O 1
ATOM 675 N N . HIS A 1 79 ? -2.793 0.623 6.569 1.00 95.38 79 HIS A N 1
ATOM 676 C CA . HIS A 1 79 ? -3.346 1.382 5.455 1.00 95.38 79 HIS A CA 1
ATOM 677 C C . HIS A 1 79 ? -4.594 0.708 4.874 1.00 95.38 79 HIS A C 1
ATOM 679 O O . HIS A 1 79 ? -4.860 -0.465 5.125 1.00 95.38 79 HIS A O 1
ATOM 685 N N . LEU A 1 80 ? -5.334 1.460 4.061 1.00 93.88 80 LEU A N 1
ATOM 686 C CA . LEU A 1 80 ? -6.343 0.932 3.149 1.00 93.88 80 LEU A CA 1
ATOM 687 C C . LEU A 1 80 ? -5.762 0.928 1.735 1.00 93.88 80 LEU A C 1
ATOM 689 O O . LEU A 1 80 ? -5.365 1.981 1.225 1.00 93.88 80 LEU A O 1
ATOM 693 N N . THR A 1 81 ? -5.700 -0.239 1.099 1.00 93.75 81 THR A N 1
ATOM 694 C CA . THR A 1 81 ? -5.301 -0.353 -0.308 1.00 93.75 81 THR A CA 1
ATOM 695 C C . THR A 1 81 ? -6.417 0.178 -1.196 1.00 93.75 81 THR A C 1
ATOM 697 O O . THR A 1 81 ? -7.530 -0.338 -1.178 1.00 93.75 81 THR A O 1
ATOM 700 N N . VAL A 1 82 ? -6.115 1.203 -1.992 1.00 91.25 82 VAL A N 1
ATOM 701 C CA . VAL A 1 82 ? -7.041 1.750 -2.994 1.00 91.25 82 VAL A CA 1
ATOM 702 C C . VAL A 1 82 ? -6.882 0.995 -4.305 1.00 91.25 82 VAL A C 1
ATOM 704 O O . VAL A 1 82 ? -7.865 0.569 -4.909 1.00 91.25 82 VAL A O 1
ATOM 707 N N . LYS A 1 83 ? -5.635 0.847 -4.770 1.00 87.94 83 LYS A N 1
ATOM 708 C CA . LYS A 1 83 ? -5.340 0.187 -6.042 1.00 87.94 83 LYS A CA 1
ATOM 709 C C . LYS A 1 83 ? -3.882 -0.237 -6.144 1.00 87.94 83 LYS A C 1
ATOM 711 O O . LYS A 1 83 ? -2.992 0.606 -6.092 1.00 87.94 83 LYS A O 1
ATOM 716 N N . GLU A 1 84 ? -3.648 -1.514 -6.400 1.00 86.06 84 GLU A N 1
ATOM 717 C CA . GLU A 1 84 ? -2.373 -2.002 -6.931 1.00 86.06 84 GLU A CA 1
ATOM 718 C C . GLU A 1 84 ? -2.284 -1.651 -8.418 1.00 86.06 84 GLU A C 1
ATOM 720 O O . GLU A 1 84 ? -3.245 -1.871 -9.167 1.00 86.06 84 GLU A O 1
ATOM 725 N N . ILE A 1 85 ? -1.163 -1.070 -8.855 1.00 80.44 85 ILE A N 1
ATOM 726 C CA . ILE A 1 85 ? -1.067 -0.502 -10.211 1.00 80.44 85 ILE A CA 1
ATOM 727 C C . ILE A 1 85 ? -0.367 -1.398 -11.230 1.00 80.44 85 ILE A C 1
ATOM 729 O O . ILE A 1 85 ? -0.126 -0.942 -12.339 1.00 80.44 85 ILE A O 1
ATOM 733 N N . GLY A 1 86 ? -0.090 -2.665 -10.901 1.00 78.44 86 GLY A N 1
ATOM 734 C CA . GLY A 1 86 ? 0.479 -3.638 -11.848 1.00 78.44 86 GLY A CA 1
ATOM 735 C C . GLY A 1 86 ? 1.807 -3.199 -12.477 1.00 78.44 86 GLY A C 1
ATOM 736 O O . GLY A 1 86 ? 2.175 -3.709 -13.527 1.00 78.44 86 GLY A O 1
ATOM 737 N N . LEU A 1 87 ? 2.488 -2.231 -11.856 1.00 87.06 87 LEU A N 1
ATOM 738 C CA . LEU A 1 87 ? 3.778 -1.705 -12.277 1.00 87.06 87 LEU A CA 1
ATOM 739 C C . LEU A 1 87 ? 4.831 -2.074 -11.244 1.00 87.06 87 LEU A C 1
ATOM 741 O O . LEU A 1 87 ? 4.630 -1.866 -10.042 1.00 87.06 87 LEU A O 1
ATOM 745 N N . PHE A 1 88 ? 5.968 -2.543 -11.736 1.00 90.62 88 PHE A N 1
ATOM 746 C CA . PHE A 1 88 ? 7.133 -2.908 -10.959 1.00 90.62 88 PHE A CA 1
ATOM 747 C C . PHE A 1 88 ? 8.206 -1.829 -11.057 1.00 90.62 88 PHE A C 1
ATOM 749 O O . PHE A 1 88 ? 8.592 -1.399 -12.144 1.00 90.62 88 PHE A O 1
ATOM 756 N N . LEU A 1 89 ? 8.693 -1.391 -9.898 1.00 91.38 89 LEU A N 1
ATOM 757 C CA . LEU A 1 89 ? 9.769 -0.417 -9.807 1.00 91.38 89 LEU A CA 1
ATOM 758 C C . LEU A 1 89 ? 11.107 -1.100 -10.108 1.00 91.38 89 LEU A C 1
ATOM 760 O O . LEU A 1 89 ? 11.580 -1.920 -9.317 1.00 91.38 89 LEU A O 1
ATOM 764 N N . VAL A 1 90 ? 11.726 -0.709 -11.218 1.00 91.06 90 VAL A N 1
ATOM 765 C CA . VAL A 1 90 ? 13.032 -1.198 -11.682 1.00 91.06 90 VAL A CA 1
ATOM 766 C C . VAL A 1 90 ? 14.026 -0.043 -11.796 1.00 91.06 90 VAL A C 1
ATOM 768 O O . VAL A 1 90 ? 13.635 1.121 -11.897 1.00 91.06 90 VAL A O 1
ATOM 771 N N . GLU A 1 91 ? 15.323 -0.345 -11.755 1.00 89.88 91 GLU A N 1
ATOM 772 C CA . GLU A 1 91 ? 16.357 0.674 -11.998 1.00 89.88 91 GLU A CA 1
ATOM 773 C C . GLU A 1 91 ? 16.531 0.921 -13.510 1.00 89.88 91 GLU A C 1
ATOM 775 O O . GLU A 1 91 ? 16.590 2.070 -13.941 1.00 89.88 91 GLU A O 1
ATOM 780 N N . GLU A 1 92 ? 16.499 -0.142 -14.322 1.00 89.19 92 GLU A N 1
ATOM 781 C CA . GLU A 1 92 ? 16.555 -0.087 -15.788 1.00 89.19 92 GLU A CA 1
ATOM 782 C C . GLU A 1 92 ? 15.449 -0.953 -16.399 1.00 89.19 92 GLU A C 1
ATOM 784 O O . GLU A 1 92 ? 15.136 -2.027 -15.884 1.00 89.19 92 GLU A O 1
ATOM 789 N N . LYS A 1 93 ? 14.847 -0.480 -17.497 1.00 89.62 93 LYS A N 1
ATOM 790 C CA . LYS A 1 93 ? 13.772 -1.196 -18.194 1.00 89.62 93 LYS A CA 1
ATOM 791 C C . LYS A 1 93 ? 14.324 -2.305 -19.080 1.00 89.62 93 LYS A C 1
ATOM 793 O O . LYS A 1 93 ? 15.269 -2.087 -19.833 1.00 89.62 93 LYS A O 1
ATOM 798 N N . THR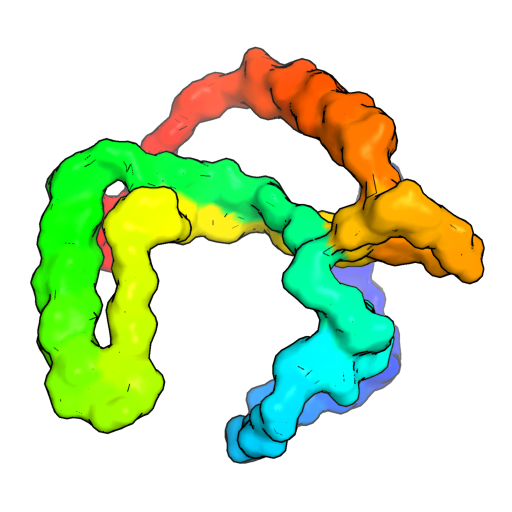 A 1 94 ? 13.656 -3.451 -19.074 1.00 82.56 94 THR A N 1
ATOM 799 C CA . THR A 1 94 ? 13.974 -4.633 -19.890 1.00 82.56 94 THR A CA 1
ATOM 800 C C . THR A 1 94 ? 13.048 -4.799 -21.105 1.00 82.56 94 THR A C 1
ATOM 802 O O . THR A 1 94 ? 13.069 -5.838 -21.758 1.00 82.56 94 THR A O 1
ATOM 805 N N . ALA A 1 95 ? 12.288 -3.747 -21.445 1.00 72.06 95 ALA A N 1
ATOM 806 C CA . ALA A 1 95 ? 11.234 -3.680 -22.473 1.00 72.06 95 ALA A CA 1
ATOM 807 C C . ALA A 1 95 ? 9.866 -4.269 -22.078 1.00 72.06 95 ALA A C 1
ATOM 809 O O . ALA A 1 95 ? 8.997 -4.405 -22.936 1.00 72.06 95 ALA A O 1
ATOM 810 N N . ALA A 1 96 ? 9.642 -4.572 -20.798 1.00 74.88 96 ALA A N 1
ATOM 811 C CA . ALA A 1 96 ? 8.325 -4.979 -20.325 1.00 74.88 96 ALA A CA 1
ATOM 812 C C . ALA A 1 96 ? 7.429 -3.760 -20.015 1.00 74.88 96 ALA A C 1
ATOM 814 O O . ALA A 1 96 ? 7.864 -2.791 -19.389 1.00 74.88 96 ALA A O 1
ATOM 815 N N . ASP A 1 97 ? 6.164 -3.818 -20.443 1.00 82.19 97 ASP A N 1
ATOM 816 C CA . ASP A 1 97 ? 5.181 -2.734 -20.253 1.00 82.19 97 ASP A CA 1
ATOM 817 C C . ASP A 1 97 ? 4.759 -2.549 -18.783 1.00 82.19 97 ASP A C 1
ATOM 819 O O . ASP A 1 97 ? 4.180 -1.526 -18.416 1.00 82.19 97 ASP A O 1
ATOM 823 N N . ASP A 1 98 ? 5.066 -3.531 -17.934 1.00 86.50 98 ASP A N 1
ATOM 824 C CA . ASP A 1 98 ? 4.782 -3.553 -16.500 1.00 86.50 98 ASP A CA 1
ATOM 825 C C . ASP A 1 98 ? 5.901 -2.919 -15.654 1.00 86.50 98 ASP A C 1
ATOM 827 O O . ASP A 1 98 ? 5.919 -3.076 -14.437 1.00 86.50 98 ASP A O 1
ATOM 831 N N . GLU A 1 99 ? 6.838 -2.188 -16.264 1.00 91.19 99 GLU A N 1
ATOM 832 C CA . GLU A 1 99 ? 7.999 -1.608 -15.585 1.00 91.19 99 GLU A CA 1
ATOM 833 C C . GLU A 1 99 ? 7.960 -0.078 -15.520 1.00 91.19 99 GLU A C 1
ATOM 835 O O . GLU A 1 99 ? 7.604 0.628 -16.470 1.00 91.19 99 GLU A O 1
ATOM 840 N N . ILE A 1 100 ? 8.417 0.457 -14.389 1.00 93.44 100 ILE A N 1
ATOM 841 C CA . ILE A 1 100 ? 8.560 1.892 -14.159 1.00 93.44 100 ILE A CA 1
ATOM 842 C C . ILE A 1 100 ? 9.876 2.191 -13.440 1.00 93.44 100 ILE A C 1
ATOM 844 O O . ILE A 1 100 ? 10.267 1.499 -12.505 1.00 93.44 100 ILE A O 1
ATOM 848 N N . THR A 1 101 ? 10.569 3.239 -13.875 1.00 93.88 101 THR A N 1
ATOM 849 C CA . THR A 1 101 ? 11.799 3.733 -13.241 1.00 93.88 101 THR A CA 1
ATOM 850 C C . THR A 1 101 ? 11.496 4.733 -12.125 1.00 93.88 101 THR A C 1
ATOM 852 O O . THR A 1 101 ? 10.387 5.259 -12.014 1.00 93.88 101 THR A O 1
ATOM 855 N N . ARG A 1 102 ? 12.498 5.088 -11.310 1.00 93.38 102 ARG A N 1
ATOM 856 C CA . ARG A 1 102 ? 12.343 6.140 -10.282 1.00 93.38 102 ARG A CA 1
ATOM 857 C C . ARG A 1 102 ? 11.974 7.507 -10.862 1.00 93.38 102 ARG A C 1
ATOM 859 O O . ARG A 1 102 ? 11.194 8.232 -10.249 1.00 93.38 102 ARG A O 1
ATOM 866 N N . ALA A 1 103 ? 12.519 7.855 -12.028 1.00 93.81 103 ALA A N 1
ATOM 867 C CA . ALA A 1 103 ? 12.204 9.116 -12.696 1.00 93.81 103 ALA A CA 1
ATOM 868 C C . ALA A 1 103 ? 10.728 9.159 -13.123 1.00 93.81 103 ALA A C 1
ATOM 870 O O . ALA A 1 103 ? 10.023 10.135 -12.865 1.00 93.81 103 ALA A O 1
ATOM 871 N N . GLU A 1 104 ? 10.233 8.069 -13.708 1.00 94.12 104 GLU A N 1
ATOM 872 C CA . GLU A 1 104 ? 8.830 7.942 -14.108 1.00 94.12 104 GLU A CA 1
ATOM 873 C C . GLU A 1 104 ? 7.887 7.855 -12.903 1.00 94.12 104 GLU A C 1
ATOM 875 O O . GLU A 1 104 ? 6.797 8.427 -12.942 1.00 94.12 104 GLU A O 1
ATOM 880 N N . LEU A 1 105 ? 8.314 7.213 -11.810 1.00 93.94 105 LEU A N 1
ATOM 881 C CA . LEU A 1 105 ? 7.585 7.202 -10.543 1.00 93.94 105 LEU A CA 1
ATOM 882 C C . LEU A 1 105 ? 7.383 8.625 -10.007 1.00 93.94 105 LEU A C 1
ATOM 884 O O . LEU A 1 105 ? 6.276 8.956 -9.591 1.00 93.94 105 LEU A O 1
ATOM 888 N N . GLY A 1 106 ? 8.408 9.483 -10.060 1.00 94.75 106 GLY A N 1
ATOM 889 C CA . GLY A 1 106 ? 8.276 10.895 -9.683 1.00 94.75 106 GLY A CA 1
ATOM 890 C C . GLY A 1 106 ? 7.186 11.610 -10.489 1.00 94.75 106 GLY A C 1
ATOM 891 O O . GLY A 1 106 ? 6.292 12.235 -9.920 1.00 94.75 106 GLY A O 1
ATOM 892 N N . LEU A 1 107 ? 7.180 11.420 -11.812 1.00 94.88 107 LEU A N 1
ATOM 893 C CA . LEU A 1 107 ? 6.146 11.975 -12.694 1.00 94.88 107 LEU A CA 1
ATOM 894 C C . LEU A 1 107 ? 4.747 11.412 -12.396 1.00 94.88 107 LEU A C 1
ATOM 896 O O . LEU A 1 107 ? 3.752 12.134 -12.506 1.00 94.88 107 LEU A O 1
ATOM 900 N N . LEU A 1 108 ? 4.653 10.128 -12.042 1.00 93.25 108 LEU A N 1
ATOM 901 C CA . LEU A 1 108 ? 3.400 9.479 -11.659 1.00 93.25 108 LEU A CA 1
ATOM 902 C C . LEU A 1 108 ? 2.860 10.052 -10.346 1.00 93.25 108 LEU A C 1
ATOM 904 O O . LEU A 1 108 ? 1.674 10.372 -10.278 1.00 93.25 108 LEU A O 1
ATOM 908 N N . ILE A 1 109 ? 3.722 10.245 -9.345 1.00 94.44 109 ILE A N 1
ATOM 909 C CA . ILE A 1 109 ? 3.369 10.867 -8.062 1.00 94.44 109 ILE A CA 1
ATOM 910 C C . ILE A 1 109 ? 2.839 12.286 -8.287 1.00 94.44 109 ILE A C 1
ATOM 912 O O . ILE A 1 109 ? 1.777 12.626 -7.767 1.00 94.44 109 ILE A O 1
ATOM 916 N N . ASP A 1 110 ? 3.508 13.091 -9.113 1.00 96.19 110 ASP A N 1
ATOM 917 C CA . ASP A 1 110 ? 3.072 14.461 -9.403 1.00 96.19 110 ASP A CA 1
ATOM 918 C C . ASP A 1 110 ? 1.702 14.504 -10.089 1.00 96.19 110 ASP A C 1
ATOM 920 O O . ASP A 1 110 ? 0.832 15.307 -9.731 1.00 96.19 110 ASP A O 1
ATOM 924 N N . LYS A 1 111 ? 1.483 13.631 -11.080 1.00 94.94 111 LYS A N 1
ATOM 925 C CA . LYS A 1 111 ? 0.193 13.515 -11.775 1.00 94.94 111 LYS A CA 1
ATOM 926 C C . LYS A 1 111 ? -0.907 13.050 -10.825 1.00 94.94 111 LYS A C 1
ATOM 928 O O . LYS A 1 111 ? -1.968 13.673 -10.784 1.00 94.94 111 LYS A O 1
ATOM 933 N N . ALA A 1 112 ? -0.648 12.006 -10.040 1.00 93.31 112 ALA A N 1
ATOM 934 C CA . ALA A 1 112 ? -1.594 11.495 -9.056 1.00 93.31 112 ALA A CA 1
ATOM 935 C C . ALA A 1 112 ? -1.939 12.565 -8.013 1.00 93.31 112 ALA A C 1
ATOM 937 O O . ALA A 1 112 ? -3.111 12.783 -7.724 1.00 93.31 112 ALA A O 1
ATOM 938 N N . GLY A 1 113 ? -0.946 13.315 -7.528 1.00 94.31 113 GLY A N 1
ATOM 939 C CA . GLY A 1 113 ? -1.151 14.415 -6.588 1.00 94.31 113 GLY A CA 1
ATOM 940 C C . GLY A 1 113 ? -2.058 15.517 -7.141 1.00 94.31 113 GLY A C 1
ATOM 941 O O . GLY A 1 113 ? -2.912 16.027 -6.419 1.00 94.31 113 GLY A O 1
ATOM 942 N N . LYS A 1 114 ? -1.930 15.867 -8.428 1.00 96.56 114 LYS A N 1
ATOM 943 C CA . LYS A 1 114 ? -2.830 16.834 -9.088 1.00 96.56 114 LYS A CA 1
ATOM 944 C C . LYS A 1 114 ? -4.264 16.323 -9.211 1.00 96.56 114 LYS A C 1
ATOM 946 O O . LYS A 1 114 ? -5.184 17.132 -9.154 1.00 96.56 114 LYS A O 1
ATOM 951 N N . ILE A 1 115 ? -4.451 15.018 -9.401 1.00 94.25 115 ILE A N 1
ATOM 952 C CA . ILE A 1 115 ? -5.775 14.386 -9.470 1.00 94.25 115 ILE A CA 1
ATOM 953 C C . ILE A 1 115 ? -6.405 14.350 -8.078 1.00 94.25 115 ILE A C 1
ATOM 955 O O . ILE A 1 115 ? -7.517 14.829 -7.910 1.00 94.25 115 ILE A O 1
ATOM 959 N N . ILE A 1 116 ? -5.680 13.859 -7.069 1.00 92.56 116 ILE A N 1
ATOM 960 C CA . ILE A 1 116 ? -6.176 13.716 -5.691 1.00 92.56 116 ILE A CA 1
ATOM 961 C C . ILE A 1 116 ? -6.638 15.062 -5.120 1.00 92.56 116 ILE A C 1
ATOM 963 O O . ILE A 1 116 ? -7.685 15.127 -4.489 1.00 92.56 116 ILE A O 1
ATOM 967 N N . LYS A 1 117 ? -5.915 16.155 -5.404 1.00 94.06 117 LYS A N 1
ATOM 968 C CA . LYS A 1 117 ? -6.277 17.515 -4.958 1.00 94.06 117 LYS A CA 1
ATOM 969 C C . LYS A 1 117 ? -7.613 18.040 -5.500 1.00 94.06 117 LYS A C 1
ATOM 971 O O . LYS A 1 117 ? -8.060 19.083 -5.040 1.00 94.06 117 LYS A O 1
ATOM 976 N N . GLN A 1 118 ? -8.215 17.376 -6.486 1.00 96.12 118 GLN A N 1
ATOM 977 C CA . GLN A 1 118 ? -9.521 17.757 -7.037 1.00 96.12 118 GLN A CA 1
ATOM 978 C C . GLN A 1 118 ? -10.690 17.165 -6.245 1.00 96.12 118 GLN A C 1
ATOM 980 O O . GLN A 1 118 ? -11.829 17.554 -6.484 1.00 96.12 118 GLN A O 1
ATOM 985 N N . TYR A 1 119 ? -10.424 16.230 -5.332 1.00 93.50 119 TYR A N 1
ATOM 986 C CA . TYR A 1 119 ? -11.445 15.569 -4.532 1.00 93.50 119 TYR A CA 1
ATOM 987 C C . TYR A 1 119 ? -11.495 16.173 -3.132 1.00 93.50 119 TYR A C 1
ATOM 989 O O . TYR A 1 119 ? -10.463 16.498 -2.540 1.00 93.50 119 TYR A O 1
ATOM 997 N N . GLU A 1 120 ? -12.707 16.302 -2.601 1.00 94.69 120 GLU A N 1
ATOM 998 C CA . GLU A 1 120 ? -12.915 16.664 -1.205 1.00 94.69 120 GLU A CA 1
ATOM 999 C C . GLU A 1 120 ? -12.555 15.495 -0.283 1.00 94.69 120 GLU A C 1
ATOM 1001 O O . GLU A 1 120 ? -12.603 14.322 -0.666 1.00 94.69 120 GLU A O 1
ATOM 1006 N N . SER A 1 121 ? -12.187 15.828 0.953 1.00 93.19 121 SER A N 1
ATOM 1007 C CA . SER A 1 121 ? -12.005 14.838 2.009 1.00 93.19 121 SER A CA 1
ATOM 1008 C C . SER A 1 121 ? -13.316 14.102 2.287 1.00 93.19 121 SER A C 1
ATOM 1010 O O . SER A 1 121 ? -14.394 14.685 2.211 1.00 93.19 121 SER A O 1
ATOM 1012 N N . PHE A 1 122 ? -13.214 12.833 2.667 1.00 92.81 122 PHE A N 1
ATOM 1013 C CA . PHE A 1 122 ? -14.357 12.001 3.027 1.00 92.81 122 PHE A CA 1
ATOM 1014 C C . PHE A 1 122 ? -14.030 11.136 4.243 1.00 92.81 122 PHE A C 1
ATOM 1016 O O . PHE A 1 122 ? -12.863 10.900 4.566 1.00 92.81 122 PHE A O 1
ATOM 1023 N N . GLU A 1 123 ? -15.078 10.667 4.910 1.00 92.06 123 GLU A N 1
ATOM 1024 C CA . GLU A 1 123 ? -14.982 9.764 6.052 1.00 92.06 123 GLU A CA 1
ATOM 1025 C C . GLU A 1 123 ? -15.144 8.313 5.595 1.00 92.06 123 GLU A C 1
ATOM 1027 O O . GLU A 1 123 ? -15.926 8.007 4.692 1.00 92.06 123 GLU A O 1
ATOM 1032 N N . ILE A 1 124 ? -14.383 7.413 6.218 1.00 90.44 124 ILE A N 1
ATOM 1033 C CA . ILE A 1 124 ? -14.469 5.971 5.987 1.00 90.44 124 ILE A CA 1
ATOM 1034 C C . ILE A 1 124 ? -14.896 5.320 7.296 1.00 90.44 124 ILE A C 1
ATOM 1036 O O . ILE A 1 124 ? -14.177 5.415 8.293 1.00 90.44 124 ILE A O 1
ATOM 1040 N N . ASN A 1 125 ? -16.027 4.620 7.249 1.00 90.06 125 ASN A N 1
ATOM 1041 C CA . ASN A 1 125 ? -16.525 3.800 8.346 1.00 90.06 125 ASN A CA 1
ATOM 1042 C C . ASN A 1 125 ? -16.222 2.331 8.047 1.00 90.06 125 ASN A C 1
ATOM 1044 O O . ASN A 1 125 ? -16.605 1.798 7.002 1.00 90.06 125 ASN A O 1
ATOM 1048 N N . LEU A 1 126 ? -15.512 1.692 8.962 1.00 84.31 126 LEU A N 1
ATOM 1049 C CA . LEU A 1 126 ? -15.131 0.295 8.945 1.00 84.31 126 LEU A CA 1
ATOM 1050 C C . LEU A 1 126 ? -15.958 -0.395 10.022 1.00 84.31 126 LEU A C 1
ATOM 1052 O O . LEU A 1 126 ? -15.752 -0.173 11.216 1.00 84.31 126 LEU A O 1
ATOM 1056 N N . GLU A 1 127 ? -16.890 -1.248 9.596 1.00 86.75 127 GLU A N 1
ATOM 1057 C CA . GLU A 1 127 ? -17.784 -1.937 10.523 1.00 86.75 127 GLU A CA 1
ATOM 1058 C C . GLU A 1 127 ? -16.976 -2.619 11.640 1.00 86.75 127 GLU A C 1
ATOM 1060 O O . GLU A 1 127 ? -16.048 -3.385 11.373 1.00 86.75 127 GLU A O 1
ATOM 1065 N N . ARG A 1 128 ? -17.359 -2.351 12.898 1.00 83.06 128 ARG A N 1
ATOM 1066 C CA . ARG A 1 128 ? -16.728 -2.887 14.124 1.00 83.06 128 ARG A CA 1
ATOM 1067 C C . ARG A 1 128 ? -15.342 -2.318 14.452 1.00 83.06 128 ARG A C 1
ATOM 1069 O O . ARG A 1 128 ? -14.702 -2.845 15.360 1.00 83.06 128 ARG A O 1
ATOM 1076 N N . LEU A 1 129 ? -14.905 -1.261 13.765 1.00 78.50 129 LEU A N 1
ATOM 1077 C CA . LEU A 1 129 ? -13.697 -0.499 14.100 1.00 78.50 129 LEU A CA 1
ATOM 1078 C C . LEU A 1 129 ? -13.994 0.988 14.360 1.00 78.50 129 LEU A C 1
ATOM 1080 O O . LEU A 1 129 ? -13.500 1.546 15.341 1.00 78.50 129 LEU A O 1
ATOM 1084 N N . ASN A 1 130 ? -14.801 1.638 13.518 1.00 74.69 130 ASN A N 1
ATOM 1085 C CA . ASN A 1 130 ? -15.236 3.027 13.705 1.00 74.69 130 ASN A CA 1
ATOM 1086 C C . ASN A 1 130 ? -16.646 3.288 13.166 1.00 74.69 130 ASN A C 1
ATOM 1088 O O . ASN A 1 130 ? -17.084 2.579 12.231 1.00 74.69 130 ASN A O 1
#

=== Feature glossary ===
Key to the feature types in this record:

pLDDT. pLDDT is the predicted lDDT-Cα score: AlphaFold's confidence that the local environment of each residue (all inter-atomic distances within 15 Å) is correctly placed. It is a per-residue number between 0 and 100, with higher meaning more reliable.

Radius of gyration, Cα contacts, bounding box. The geometric summary reports three shape descriptors. Rg (radius of gyration) measures how spread out the Cα atoms are about their centre of mass; compact globular proteins have small Rg, elongated or unfolded ones large. Cα contacts (<8 Å, |i−j|>4) count long-range residue pairs in spatial proximity — high for tightly packed folds, near zero for rods or random coil. The bounding-box extents give the protein's footprint along x, y, z in Å.

Backbone torsions (φ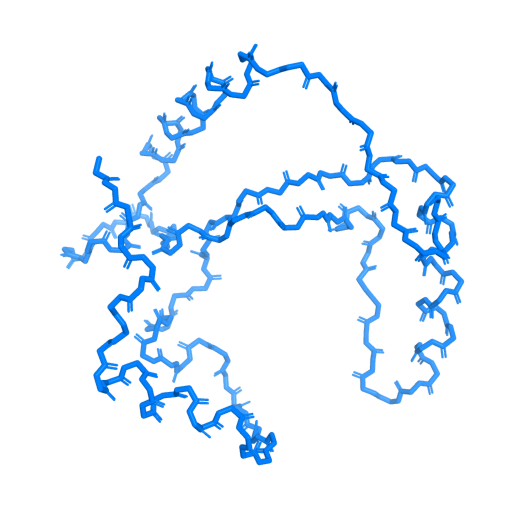/ψ). Backbone dihedral angles. Every residue except chain termini has a φ (preceding-C → N → Cα → C) and a ψ (N → Cα → C → next-N). They are reported in degrees following the IUPAC sign convention. Secondary structure is essentially a statement about which (φ, ψ) basin each residue occupies.

Contact-map, Ramachandran, and PAE plots. Plot images: a contact map (which residues are close in 3D, as an N×N binary image), a Ramachandran scatter (backbone torsion angles, revealing secondary-structure composition at a glance), and — for AlphaFold structures — a PAE heatmap (pairwise prediction confidence).

Predicted aligned error. Predicted Aligned Error (PAE) is an AlphaFold confidence matrix: entry (i, j) is the expected error in the position of residue j, in ångströms, when the prediction is superimposed on the true structure at residue i. Low PAE within a block of residues means that block is internally rigid and well-predicted; high PAE between two blocks means their relative placement is uncertain even if each block individually is confident.

Secondary structure (3-state, P-SEA). Three-state secondary structure (P-SEA) collapses the eight DSSP classes into helix (a), strand (b), and coil (c). P-SEA assigns these from Cα geometry alone — distances and angles — without requiring backbone oxygens, so it works on any Cα trace.

Solvent-accessible surface area. Solvent-accessible surface area (SASA) is the area in Å² traced out by the centre of a 1.4 Å probe sphere (a water molecule) rolled over the protein's van der Waals surface (Shrake–Rupley / Lee–Richards construction). Buried residues have near-zero SASA; fully exposed residues can exceed 200 Å². The total SASA scales roughly with the number of surface residues.

Foldseek 3Di. The Foldseek 3Di string encodes local tertiary geometry as a 20-letter alphabet — one character per residue — derived from the relative positions of nearby Cα atoms. Unlike the amino-acid sequence, 3Di is a direct function of the 3D structure, so two proteins with the same fold have similar 3Di strings even at low sequence identity.

B-factor. For experimental (PDB) structures, the B-factor (temperature factor) quantifies the positional spread of each atom in the crystal — a combination of thermal vibration and static disorder — in units of Å². High B-factors mark flexible loops or poorly resolved regions; low B-factors mark the rigid, well-ordered core.

mmCIF coordinates. The mmCIF block holds the 3D Cartesian coordinates of each backbone atom (N, Cα, C, O) in ångströms. mmCIF is the PDB's canonical archive format — a tagged-loop text representation of the atomic model.

InterPro / GO / CATH / organism. Functional annotations link the protein to curated databases. InterPro entries identify conserved domains and families by matching the sequence against member-database signatures (Pfam, PROSITE, CDD, …). Gene Ontology (GO) terms describe molecular function, biological process, and cellular component in a controlled vocabulary. CATH places the structure in a hierarchical fold classification (Class/Architecture/Topology/Homologous-superfamily). The organism is the source species.

Rendered structure images. Structure images are PyMOL renders from six orthogonal camera directions. Cartoon representation draws helices as coils and strands as arrows; sticks shows the backbone as bonds; surface shows the solvent-excluded envelope. Rainbow coloring maps sequence position to hue (blue→red, N→C); chain coloring assigns a distinct color per polypeptide.

Sequence. This is the polypeptide sequence — one letter per residue, N-terminus first. Length ranges from a few dozen residues for small domains to over a thousand for large multi-domain proteins.

Secondary structure (8-state, DSSP). The SS8 string is DSSP's per-residue secondary-structure call. α-helix (H) means an i→i+4 H-bond ladder; β-strand (E) means the residue participates in a β-sheet; 3₁₀ (G) and π (I) are tighter and wider helices; T/S are turns/bends; '-' is loop.

Nearest PDB structures. Structural nearest neighbors (via Foldseek easy-search vs the PDB). Reported per hit: target PDB id, E-value, and alignment TM-score. A TM-score above ~0.5 is the conventional threshold for 'same fold'.